Protein AF-A0A1M6SPU9-F1 (afdb_monomer)

Radius of gyration: 20.77 Å; Cα contacts (8 Å, |Δi|>4): 35; chains: 1; bounding box: 43×17×55 Å

Secondary structure (DSSP, 8-state):
--HHHHHHHHHHHHHHHHHHHHHHHHHHHHHHHHHHHHHHHHHHTT--HHHHHHHH---HHHHHH-

Foldseek 3Di:
DDPVVVVVVVVVVVVVVVVVVVVVVVVVVVLLVVLLVQLQVCVVVVHDLVVSCVVSVDDSVSSVVD

Nearest PDB structures (foldseek):
  3frw-assembly2_D  TM=5.776E-01  e=1.220E+00  Blautia obeum ATCC 29174
  7bhy-assembly1_A  TM=5.576E-01  e=2.253E+00  Bacillus subtilis subsp. subtilis str. 168
  4hri-assembly1_B  TM=6.011E-01  e=3.631E+00  Nostoc sp. PCC 7120 = FACHB-418
  3frw-assembly1_A  TM=4.616E-01  e=2.253E+00  Blautia obeum ATCC 29174
  3g1c-assembly1_A-2  TM=5.012E-01  e=5.104E+00  Lachnospira eligens ATCC 27750

Mean predicted aligned error: 8.68 Å

pLDDT: mean 83.11, std 6.6, range [60.81, 92.25]

Solvent-accessible surface area (backbone atoms only — not comparable to full-atom values): 3740 Å² total; per-residue (Å²): 136,54,76,66,58,55,51,52,52,52,52,52,53,49,53,52,48,54,51,52,51,53,52,52,51,56,50,51,54,51,50,53,53,50,31,52,54,50,39,45,54,38,50,77,70,68,49,55,61,68,60,40,23,74,73,46,74,44,52,65,66,56,64,73,72,101

Sequence (66 aa):
MTLEQELDIRYKRGLEKGRAEGVAEGRAEGADAKNRELAKAFRDNGFPIEAISQNTGLSLEEIRAL

Structure (mmCIF, N/CA/C/O backbone):
data_AF-A0A1M6SPU9-F1
#
_entry.id   AF-A0A1M6SPU9-F1
#
loop_
_atom_site.group_PDB
_atom_site.id
_atom_site.type_symbol
_atom_site.label_atom_id
_atom_site.label_alt_id
_atom_site.label_comp_id
_atom_site.label_asym_id
_atom_site.label_entity_id
_atom_site.label_seq_id
_atom_site.pdbx_PDB_ins_code
_atom_site.Cartn_x
_atom_site.Cartn_y
_atom_site.Cartn_z
_atom_site.occupancy
_atom_site.B_iso_or_equiv
_atom_site.auth_seq_id
_atom_site.auth_comp_id
_atom_site.auth_asym_id
_atom_site.auth_atom_id
_atom_site.pdbx_PDB_model_num
ATOM 1 N N . MET A 1 1 ? 29.857 1.341 -34.306 1.00 60.81 1 MET A N 1
ATOM 2 C CA . MET A 1 1 ? 28.492 0.801 -34.126 1.00 60.81 1 MET A CA 1
ATOM 3 C C . MET A 1 1 ? 27.707 1.083 -35.386 1.00 60.81 1 MET A C 1
ATOM 5 O O . MET A 1 1 ? 27.893 2.151 -35.957 1.00 60.81 1 MET A O 1
ATOM 9 N N . THR A 1 2 ? 26.895 0.134 -35.839 1.00 86.19 2 THR A N 1
ATOM 10 C CA . THR A 1 2 ? 25.998 0.321 -36.988 1.00 86.19 2 THR A CA 1
ATOM 11 C C . THR A 1 2 ? 24.650 0.887 -36.530 1.00 86.19 2 THR A C 1
ATOM 13 O O . THR A 1 2 ? 24.270 0.739 -35.368 1.00 86.19 2 THR A O 1
ATOM 16 N N . LEU A 1 3 ? 23.913 1.535 -37.439 1.00 80.12 3 LEU A N 1
ATOM 17 C CA . LEU A 1 3 ? 22.593 2.119 -37.151 1.00 80.12 3 LEU A CA 1
ATOM 18 C C . LEU A 1 3 ? 21.597 1.071 -36.612 1.00 80.12 3 LEU A C 1
ATOM 20 O O . LEU A 1 3 ? 20.790 1.355 -35.732 1.00 80.12 3 LEU A O 1
ATOM 24 N N . GLU A 1 4 ? 21.697 -0.160 -37.115 1.00 78.94 4 GLU A N 1
ATOM 25 C CA . GLU A 1 4 ? 20.888 -1.305 -36.684 1.00 78.94 4 GLU A CA 1
ATOM 26 C C . GLU A 1 4 ? 21.174 -1.703 -35.232 1.00 78.94 4 GLU A C 1
ATOM 28 O O . GLU A 1 4 ? 20.249 -1.982 -34.472 1.00 78.94 4 GLU A O 1
ATOM 33 N N . GLN A 1 5 ? 22.445 -1.663 -34.817 1.00 80.31 5 GLN A N 1
ATOM 34 C CA . GLN A 1 5 ? 22.836 -1.947 -33.435 1.00 80.31 5 GLN A CA 1
ATOM 35 C C . GLN A 1 5 ? 22.281 -0.894 -32.470 1.00 80.31 5 GLN A C 1
ATOM 37 O O . GLN A 1 5 ? 21.824 -1.236 -31.383 1.00 80.31 5 GLN A O 1
ATOM 42 N N . GLU A 1 6 ? 22.272 0.384 -32.857 1.00 80.44 6 GLU A N 1
ATOM 43 C CA . GLU A 1 6 ? 21.697 1.439 -32.015 1.00 80.44 6 GLU A CA 1
ATOM 44 C C . GLU A 1 6 ? 20.177 1.318 -31.861 1.00 80.44 6 GLU A C 1
ATOM 46 O O . GLU A 1 6 ? 19.653 1.572 -30.772 1.00 80.44 6 GLU A O 1
ATOM 51 N N . LEU A 1 7 ? 19.463 0.922 -32.918 1.00 83.19 7 LEU A N 1
ATOM 52 C CA . LEU A 1 7 ? 18.016 0.702 -32.866 1.00 83.19 7 LEU A CA 1
ATOM 53 C C . LEU A 1 7 ? 17.655 -0.485 -31.962 1.00 83.19 7 LEU A C 1
ATOM 55 O O . LEU A 1 7 ? 16.753 -0.355 -31.133 1.00 83.19 7 LEU A O 1
ATOM 59 N N . ASP A 1 8 ? 18.395 -1.593 -32.053 1.00 85.44 8 ASP A N 1
ATOM 60 C CA . ASP A 1 8 ? 18.206 -2.767 -31.190 1.00 85.44 8 ASP A CA 1
ATOM 61 C C . ASP A 1 8 ? 18.458 -2.436 -29.7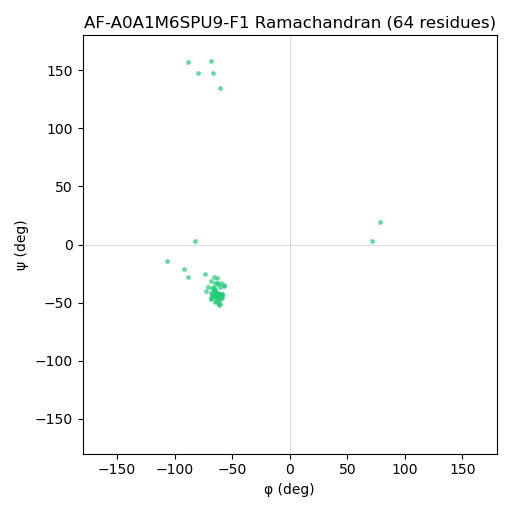08 1.00 85.44 8 ASP A C 1
ATOM 63 O O . ASP A 1 8 ? 17.662 -2.794 -28.836 1.00 85.44 8 ASP A O 1
ATOM 67 N N . ILE A 1 9 ? 19.507 -1.656 -29.414 1.00 84.62 9 ILE A N 1
ATOM 68 C CA . ILE A 1 9 ? 19.806 -1.191 -28.050 1.00 84.62 9 ILE A CA 1
ATOM 69 C C . ILE A 1 9 ? 18.678 -0.300 -27.513 1.00 84.62 9 ILE A C 1
ATOM 71 O O . ILE A 1 9 ? 18.246 -0.469 -26.371 1.00 84.62 9 ILE A O 1
ATOM 75 N N . ARG A 1 10 ? 18.178 0.651 -28.315 1.00 79.88 10 ARG A N 1
ATOM 76 C CA . ARG A 1 10 ? 17.075 1.538 -27.903 1.00 79.88 10 ARG A CA 1
ATOM 77 C C . ARG A 1 10 ? 15.788 0.757 -27.652 1.00 79.88 10 ARG A C 1
ATOM 79 O O . ARG A 1 10 ? 15.115 1.025 -26.658 1.00 79.88 10 ARG A O 1
ATOM 86 N N . TYR A 1 11 ? 15.476 -0.214 -28.508 1.00 84.94 11 TYR A N 1
ATOM 87 C CA . TYR A 1 11 ? 14.295 -1.062 -28.369 1.00 84.94 11 TYR A CA 1
ATOM 88 C C . TYR A 1 11 ? 14.354 -1.915 -27.095 1.00 84.94 11 TYR A C 1
ATOM 90 O O . TYR A 1 11 ? 13.426 -1.878 -26.284 1.00 84.94 11 TYR A O 1
ATOM 98 N N . LYS A 1 12 ? 15.481 -2.599 -26.852 1.00 82.94 12 LYS A N 1
ATOM 99 C CA . LYS A 1 12 ? 15.703 -3.383 -25.625 1.00 82.94 12 LYS A CA 1
ATOM 100 C C . LYS A 1 12 ? 15.593 -2.528 -24.367 1.00 82.94 12 LYS A C 1
ATOM 102 O O . LYS A 1 12 ? 14.894 -2.902 -23.430 1.00 82.94 12 LYS A O 1
ATOM 107 N N . ARG A 1 13 ? 16.195 -1.335 -24.381 1.00 79.88 13 ARG A N 1
ATOM 108 C CA . ARG A 1 13 ? 16.135 -0.401 -23.250 1.00 79.88 13 ARG A CA 1
ATOM 109 C C . ARG A 1 13 ? 14.716 0.112 -22.986 1.00 79.88 13 ARG A C 1
ATOM 111 O O . ARG A 1 13 ? 14.371 0.362 -21.835 1.00 79.88 13 ARG A O 1
ATOM 118 N N . GLY A 1 14 ? 13.901 0.275 -24.029 1.00 80.25 14 GLY A N 1
ATOM 119 C CA . GLY A 1 14 ? 12.483 0.624 -23.903 1.00 80.25 14 GLY A CA 1
ATOM 120 C C . GLY A 1 14 ? 11.665 -0.485 -23.238 1.00 80.25 14 GLY A C 1
ATOM 121 O O . GLY A 1 14 ? 10.911 -0.215 -22.308 1.00 80.25 14 GLY A O 1
ATOM 122 N N . LEU A 1 15 ? 11.874 -1.738 -23.654 1.00 81.25 15 LEU A N 1
ATOM 123 C CA . LEU A 1 15 ? 11.231 -2.908 -23.046 1.00 81.25 15 LEU A CA 1
ATOM 124 C C . LEU A 1 15 ? 11.634 -3.109 -21.581 1.00 81.25 15 LEU A C 1
ATOM 126 O O . LEU A 1 15 ? 10.777 -3.390 -20.745 1.00 81.25 15 LEU A O 1
ATOM 130 N N . GLU A 1 16 ? 12.919 -2.951 -21.255 1.00 79.88 16 GLU A N 1
ATOM 131 C CA . GLU A 1 16 ? 13.394 -3.049 -19.870 1.00 79.88 16 GLU A CA 1
ATOM 132 C C . GLU A 1 16 ? 12.767 -1.983 -18.972 1.00 79.88 16 GLU A C 1
ATOM 134 O O . GLU A 1 16 ? 12.324 -2.307 -17.870 1.00 79.88 16 GLU A O 1
ATOM 139 N N . LYS A 1 17 ? 12.677 -0.734 -19.450 1.00 75.44 17 LYS A N 1
ATOM 140 C CA . LYS A 1 17 ? 12.010 0.349 -18.717 1.00 75.44 17 LYS A CA 1
ATOM 141 C C . LYS A 1 17 ? 10.533 0.044 -18.484 1.00 75.44 17 LYS A C 1
ATOM 143 O O . LYS A 1 17 ? 10.118 0.013 -17.332 1.00 75.44 17 LYS A O 1
ATOM 148 N N . GLY A 1 18 ? 9.788 -0.299 -19.536 1.00 78.31 18 GLY A N 1
ATOM 149 C CA . GLY A 1 18 ? 8.361 -0.606 -19.407 1.00 78.31 18 GLY A CA 1
ATOM 150 C C . GLY A 1 18 ? 8.087 -1.798 -18.484 1.00 78.31 18 GLY A C 1
ATOM 151 O O . GLY A 1 18 ? 7.139 -1.781 -17.702 1.00 78.31 18 GLY A O 1
ATOM 152 N N . ARG A 1 19 ? 8.950 -2.824 -18.499 1.00 77.56 19 ARG A N 1
ATOM 153 C CA . ARG A 1 19 ? 8.846 -3.956 -17.568 1.00 77.56 19 ARG A CA 1
ATOM 154 C C . ARG A 1 19 ? 9.151 -3.544 -16.128 1.00 77.56 19 ARG A C 1
ATOM 156 O O . ARG A 1 19 ? 8.473 -4.010 -15.218 1.00 77.56 19 ARG A O 1
ATOM 163 N N . ALA A 1 20 ? 10.169 -2.715 -15.908 1.00 75.94 20 ALA A N 1
ATOM 164 C CA . ALA A 1 20 ? 10.517 -2.231 -14.576 1.00 75.94 20 ALA A CA 1
ATOM 165 C C . ALA A 1 20 ? 9.402 -1.356 -13.983 1.00 75.94 20 ALA A C 1
ATOM 167 O O . ALA A 1 20 ? 9.033 -1.557 -12.827 1.00 75.94 20 ALA A O 1
ATOM 168 N N . GLU A 1 21 ? 8.835 -0.453 -14.785 1.00 72.25 21 GLU A N 1
ATOM 169 C CA . GLU A 1 21 ? 7.707 0.403 -14.402 1.00 72.25 21 GLU A CA 1
ATOM 170 C C . GLU A 1 21 ? 6.469 -0.440 -14.070 1.00 72.25 21 GLU A C 1
ATOM 172 O O . GLU A 1 21 ? 5.946 -0.333 -12.964 1.00 72.25 21 GLU A O 1
ATOM 177 N N . GLY A 1 22 ? 6.080 -1.381 -14.939 1.00 76.88 22 GLY A N 1
ATOM 178 C CA . GLY A 1 22 ? 4.922 -2.247 -14.684 1.00 76.88 22 GLY A CA 1
ATOM 179 C C . GLY A 1 22 ? 5.078 -3.164 -13.461 1.00 76.88 22 GLY A C 1
ATOM 180 O O . GLY A 1 22 ? 4.112 -3.432 -12.751 1.00 76.88 22 GLY A O 1
ATOM 181 N N . VAL A 1 23 ? 6.296 -3.631 -13.161 1.00 78.50 23 VAL A N 1
ATOM 182 C CA . VAL A 1 23 ? 6.562 -4.412 -11.938 1.00 78.50 23 VAL A CA 1
ATOM 183 C C . VAL A 1 23 ? 6.490 -3.538 -10.685 1.00 78.50 23 VAL A C 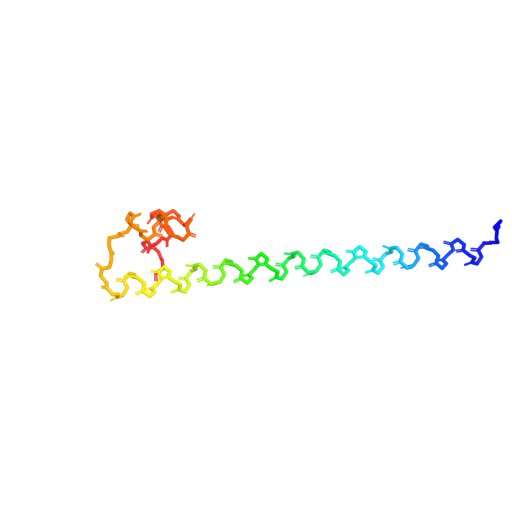1
ATOM 185 O O . VAL A 1 23 ? 6.052 -4.018 -9.639 1.00 78.50 23 VAL A O 1
ATOM 188 N N . ALA A 1 24 ? 6.942 -2.285 -10.759 1.00 73.44 24 ALA A N 1
ATOM 189 C CA . ALA A 1 24 ? 6.860 -1.352 -9.642 1.00 73.44 24 ALA A CA 1
ATOM 190 C C . ALA A 1 24 ? 5.402 -0.969 -9.348 1.00 73.44 24 ALA A C 1
ATOM 192 O O . ALA A 1 24 ? 4.981 -1.063 -8.196 1.00 73.44 24 ALA A O 1
ATOM 193 N N . GLU A 1 25 ? 4.633 -0.635 -10.386 1.00 70.75 25 GLU A N 1
ATOM 194 C CA . GLU A 1 25 ? 3.210 -0.291 -10.291 1.00 70.75 25 GLU A CA 1
ATOM 195 C C . GLU A 1 25 ? 2.392 -1.461 -9.732 1.00 70.75 25 GLU A C 1
ATOM 197 O O . GLU A 1 25 ? 1.754 -1.325 -8.691 1.00 70.75 25 GLU A O 1
ATOM 202 N N . GLY A 1 26 ? 2.534 -2.663 -10.303 1.00 75.06 26 GLY A N 1
ATOM 203 C CA . GLY A 1 26 ? 1.810 -3.841 -9.815 1.00 75.06 26 GLY A CA 1
ATOM 204 C C . GLY A 1 26 ? 2.172 -4.250 -8.379 1.00 75.06 26 GLY A C 1
ATOM 205 O O . GLY A 1 26 ? 1.340 -4.800 -7.657 1.00 75.06 26 GLY A O 1
ATOM 206 N N . ARG A 1 27 ? 3.402 -3.972 -7.920 1.00 73.81 27 ARG A N 1
ATOM 207 C CA . ARG A 1 27 ? 3.787 -4.187 -6.513 1.00 73.81 27 ARG A CA 1
ATOM 208 C C . ARG A 1 27 ? 3.166 -3.157 -5.579 1.00 73.81 27 ARG A C 1
ATOM 210 O O . ARG A 1 27 ? 2.771 -3.540 -4.4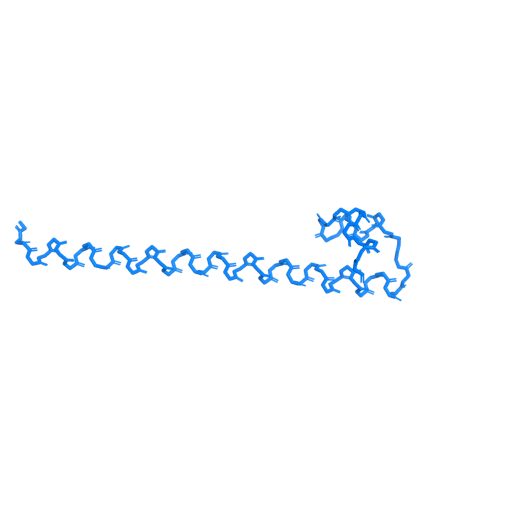80 1.00 73.81 27 ARG A O 1
ATOM 217 N N . ALA A 1 28 ? 3.108 -1.893 -5.992 1.00 69.94 28 ALA A N 1
ATOM 218 C CA . ALA A 1 28 ? 2.481 -0.831 -5.213 1.00 69.94 28 ALA A CA 1
ATOM 219 C C . ALA A 1 28 ? 0.975 -1.091 -5.066 1.00 69.94 28 ALA A C 1
ATOM 221 O O . ALA A 1 28 ? 0.478 -1.162 -3.945 1.00 69.94 28 ALA A O 1
ATOM 222 N N . GLU A 1 29 ? 0.282 -1.382 -6.171 1.00 71.88 29 GLU A N 1
ATOM 223 C CA . GLU A 1 29 ? -1.147 -1.716 -6.154 1.00 71.88 29 GLU A CA 1
ATOM 224 C C . GLU A 1 29 ? -1.448 -2.945 -5.286 1.00 71.88 29 GLU A C 1
ATOM 226 O O . GLU A 1 29 ? -2.394 -2.948 -4.497 1.00 71.88 29 GLU A O 1
ATOM 231 N N . GLY A 1 30 ? -0.617 -3.988 -5.381 1.00 76.69 30 GLY A N 1
ATOM 232 C CA . GLY A 1 30 ? -0.766 -5.187 -4.557 1.00 76.69 30 GLY A CA 1
ATOM 233 C C . GLY A 1 30 ? -0.538 -4.932 -3.063 1.00 76.69 30 GLY A C 1
ATOM 234 O O . GLY A 1 30 ? -1.226 -5.520 -2.225 1.00 76.69 30 GLY A O 1
ATOM 235 N N . ALA A 1 31 ? 0.409 -4.057 -2.713 1.00 76.44 31 ALA A N 1
ATOM 236 C CA . ALA A 1 31 ? 0.663 -3.673 -1.328 1.00 76.44 31 ALA A CA 1
ATOM 237 C C . ALA A 1 31 ? -0.510 -2.871 -0.745 1.00 76.44 31 ALA A C 1
ATOM 239 O O . ALA A 1 31 ? -0.972 -3.183 0.354 1.00 76.44 31 ALA A O 1
ATOM 240 N N . ASP A 1 32 ? -1.047 -1.916 -1.506 1.00 77.94 32 ASP A N 1
ATOM 241 C CA . ASP A 1 32 ? -2.185 -1.096 -1.086 1.00 77.94 32 ASP A CA 1
ATOM 242 C C . ASP A 1 32 ? -3.458 -1.933 -0.922 1.00 77.94 32 ASP A C 1
ATOM 244 O O . ASP A 1 32 ? -4.161 -1.811 0.087 1.00 77.94 32 ASP A O 1
ATOM 248 N N . ALA A 1 33 ? -3.733 -2.843 -1.863 1.00 80.25 33 ALA A N 1
ATOM 249 C CA . ALA A 1 33 ? -4.863 -3.764 -1.769 1.00 80.25 33 ALA A CA 1
ATOM 250 C C . ALA A 1 33 ? -4.768 -4.647 -0.514 1.00 80.25 33 ALA A C 1
ATOM 252 O O . ALA A 1 33 ? -5.731 -4.753 0.249 1.00 80.25 33 ALA A O 1
ATOM 253 N N . LYS A 1 34 ? -3.584 -5.213 -0.247 1.00 84.62 34 LYS A N 1
ATOM 254 C CA . LYS A 1 34 ? -3.344 -6.044 0.938 1.00 84.62 34 LYS A CA 1
ATOM 255 C C . LYS A 1 34 ? -3.495 -5.253 2.241 1.00 84.62 34 LYS A C 1
ATOM 257 O O . LYS A 1 34 ? -4.079 -5.766 3.195 1.00 84.62 34 LYS A O 1
ATOM 262 N N . ASN A 1 35 ? -2.995 -4.019 2.295 1.00 85.81 35 ASN A N 1
ATOM 263 C CA . ASN A 1 35 ? -3.111 -3.169 3.482 1.00 85.81 35 ASN A CA 1
ATOM 264 C C . ASN A 1 35 ? -4.571 -2.805 3.774 1.00 85.81 35 ASN A C 1
ATOM 266 O O . ASN A 1 35 ? -4.987 -2.833 4.933 1.00 85.81 35 ASN A O 1
ATOM 270 N N . ARG A 1 36 ? -5.372 -2.542 2.733 1.00 85.88 36 ARG A N 1
ATOM 271 C CA . ARG A 1 36 ? -6.815 -2.292 2.869 1.00 85.88 36 ARG A CA 1
ATOM 272 C C . ARG A 1 36 ? -7.583 -3.524 3.336 1.00 85.88 36 ARG A C 1
ATOM 274 O O . ARG A 1 36 ? -8.413 -3.403 4.234 1.00 85.88 36 ARG A O 1
ATOM 281 N N . GLU A 1 37 ? -7.300 -4.704 2.782 1.00 88.62 37 GLU A N 1
ATOM 282 C CA . GLU A 1 37 ? -7.920 -5.949 3.257 1.00 88.62 37 GLU A CA 1
ATOM 283 C C . GLU A 1 37 ? -7.565 -6.240 4.717 1.00 88.62 37 GLU A C 1
ATOM 285 O O . GLU A 1 37 ? -8.441 -6.587 5.510 1.00 88.62 37 GLU A O 1
ATOM 290 N N . LEU A 1 38 ? -6.299 -6.043 5.095 1.00 88.56 38 LEU A N 1
ATOM 291 C CA . LEU A 1 38 ? -5.843 -6.236 6.467 1.00 88.56 38 LEU A CA 1
ATOM 292 C C . LEU A 1 38 ? -6.517 -5.246 7.430 1.00 88.56 38 LEU A C 1
ATOM 294 O O . LEU A 1 38 ? -6.985 -5.650 8.494 1.00 88.56 38 LEU A O 1
ATOM 298 N N . ALA A 1 39 ? -6.623 -3.970 7.047 1.00 89.12 39 ALA A N 1
ATOM 299 C CA . ALA A 1 39 ? -7.324 -2.962 7.839 1.00 89.12 39 ALA A CA 1
ATOM 300 C C . ALA A 1 39 ? -8.805 -3.294 8.026 1.00 89.12 39 ALA A C 1
ATOM 302 O O . ALA A 1 39 ? -9.317 -3.196 9.143 1.00 89.12 39 ALA A O 1
ATOM 303 N N . LYS A 1 40 ? -9.476 -3.749 6.961 1.00 88.56 40 LYS A N 1
ATOM 304 C CA . LYS A 1 40 ? -10.870 -4.193 7.021 1.00 88.56 40 LYS A CA 1
ATOM 305 C C . LYS A 1 40 ? -11.032 -5.384 7.964 1.00 88.56 40 LYS A C 1
ATOM 307 O O . LYS A 1 40 ? -11.868 -5.339 8.860 1.00 88.56 40 LYS A O 1
ATOM 312 N N . ALA A 1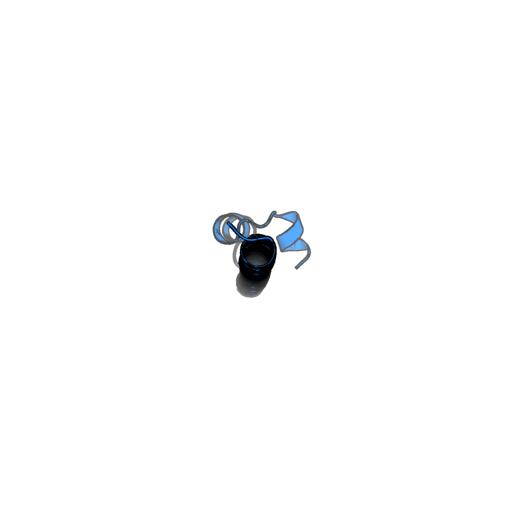 41 ? -10.181 -6.401 7.829 1.00 90.38 41 ALA A N 1
ATOM 313 C CA . ALA A 1 41 ? -10.203 -7.571 8.699 1.00 90.38 41 ALA A CA 1
ATOM 314 C C . ALA A 1 41 ? -9.972 -7.198 10.171 1.00 90.38 41 ALA A C 1
ATOM 316 O O . ALA A 1 41 ? -10.677 -7.694 11.048 1.00 90.38 41 ALA A O 1
ATOM 317 N N . PHE A 1 42 ? -9.021 -6.312 10.475 1.00 90.25 42 PHE A N 1
ATOM 318 C CA . PHE A 1 42 ? -8.798 -5.871 11.850 1.00 90.25 42 PHE A CA 1
ATOM 319 C C . PHE A 1 42 ? -9.973 -5.065 12.410 1.00 90.25 42 PHE A C 1
ATOM 321 O O . PHE A 1 42 ? -10.360 -5.285 13.558 1.00 90.25 42 PHE A O 1
ATOM 328 N N . ARG A 1 43 ? -10.573 -4.178 11.608 1.00 88.12 43 ARG A N 1
ATOM 329 C CA . ARG A 1 43 ? -11.757 -3.412 12.011 1.00 88.12 43 ARG A CA 1
ATOM 330 C C . ARG A 1 43 ? -12.929 -4.342 12.318 1.00 88.12 43 ARG A C 1
ATOM 332 O O . ARG A 1 43 ? -13.561 -4.195 13.359 1.00 88.12 43 ARG A O 1
ATOM 339 N N . ASP A 1 44 ? -13.176 -5.319 11.450 1.00 89.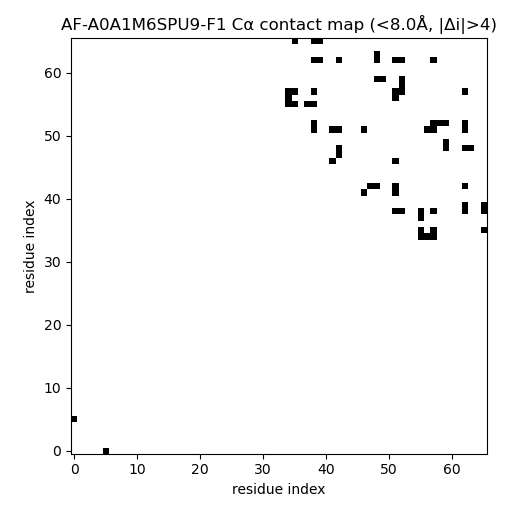06 44 ASP A N 1
ATOM 340 C CA . ASP A 1 44 ? -14.264 -6.288 11.607 1.00 89.06 44 ASP A CA 1
ATOM 341 C C . ASP A 1 44 ? -14.041 -7.202 12.833 1.00 89.06 44 ASP A C 1
ATOM 343 O O . ASP A 1 44 ? -14.997 -7.621 13.480 1.00 89.06 44 ASP A O 1
ATOM 347 N N . ASN A 1 45 ? -12.780 -7.441 13.215 1.00 90.56 45 ASN A N 1
ATOM 348 C CA . ASN A 1 45 ? -12.403 -8.138 14.452 1.00 90.56 45 ASN A CA 1
ATOM 349 C C . ASN A 1 45 ? -12.392 -7.235 15.706 1.00 90.56 45 ASN A C 1
ATOM 351 O O . ASN A 1 45 ? -12.030 -7.697 16.788 1.00 90.56 45 ASN A O 1
ATOM 355 N N . GLY A 1 46 ? -12.772 -5.957 15.591 1.00 88.69 46 GLY A N 1
ATOM 356 C CA . GLY A 1 46 ? -12.882 -5.032 16.723 1.00 88.69 46 GLY A CA 1
ATOM 357 C C . GLY A 1 46 ? -11.554 -4.459 17.226 1.00 88.69 46 GLY A C 1
ATOM 358 O O . GLY A 1 46 ? -11.491 -3.973 18.356 1.00 88.69 46 GLY A O 1
ATOM 359 N N . PHE A 1 47 ? -10.487 -4.499 16.420 1.00 90.94 47 PHE A N 1
ATOM 360 C CA . PHE A 1 47 ? -9.224 -3.860 16.793 1.00 90.94 47 PHE A CA 1
ATOM 361 C C . PHE A 1 47 ? -9.363 -2.328 16.846 1.00 90.94 4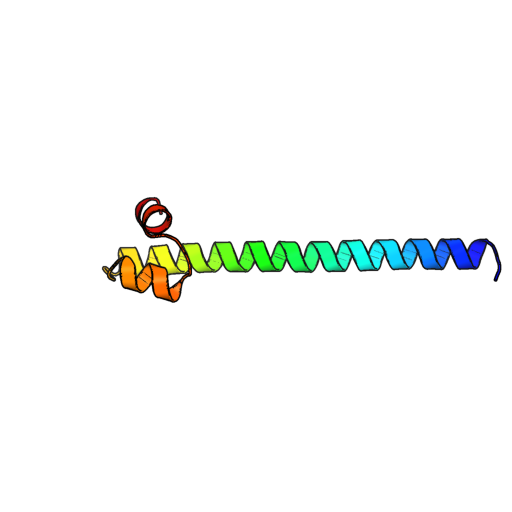7 PHE A C 1
ATOM 363 O O . PHE A 1 47 ? -10.092 -1.737 16.043 1.00 90.94 47 PHE A O 1
ATOM 370 N N . PRO A 1 48 ? -8.618 -1.651 17.741 1.00 92.19 48 PRO A N 1
ATOM 371 C CA . PRO A 1 48 ? -8.576 -0.194 17.779 1.00 92.19 48 PRO A CA 1
ATOM 372 C C . PRO A 1 48 ? -8.058 0.383 16.458 1.00 92.19 48 PRO A C 1
ATOM 374 O O . PRO A 1 48 ? -7.022 -0.046 15.953 1.00 92.19 48 PRO A O 1
ATOM 377 N N . ILE A 1 49 ? -8.726 1.416 15.943 1.00 89.38 49 ILE A N 1
ATOM 378 C CA . ILE A 1 49 ? -8.380 2.084 14.673 1.00 89.38 49 ILE A CA 1
ATOM 379 C C . ILE A 1 49 ? -6.927 2.600 14.692 1.00 89.38 49 ILE A C 1
ATOM 381 O O . ILE A 1 49 ? -6.229 2.523 13.686 1.00 89.38 49 ILE A O 1
ATOM 385 N N . GLU A 1 50 ? -6.435 3.050 15.849 1.00 92.25 50 GLU A N 1
ATOM 386 C CA . GLU A 1 50 ? -5.036 3.460 16.032 1.00 92.25 50 GLU A CA 1
ATOM 387 C C . GLU A 1 50 ? -4.053 2.304 15.817 1.00 92.25 50 GLU A C 1
ATOM 389 O O . GLU A 1 50 ? -3.053 2.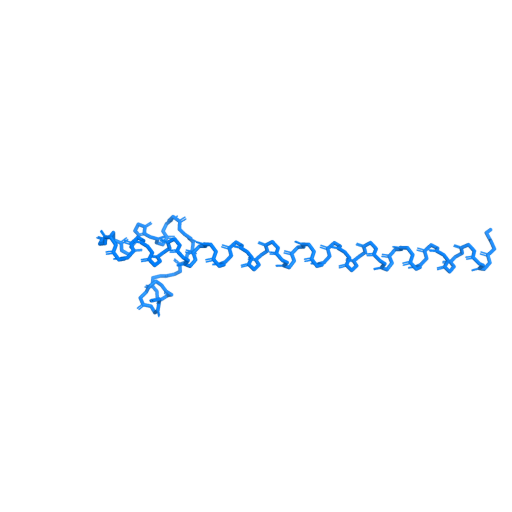465 15.121 1.00 92.25 50 GLU A O 1
ATOM 394 N N . ALA A 1 51 ? -4.355 1.116 16.349 1.00 91.50 51 ALA A N 1
ATOM 395 C CA . ALA A 1 51 ? -3.534 -0.071 16.129 1.00 91.50 51 ALA A CA 1
ATOM 396 C C . ALA A 1 51 ? -3.564 -0.492 14.652 1.00 91.50 51 ALA A C 1
ATOM 398 O O . ALA A 1 51 ? -2.532 -0.863 14.095 1.00 91.50 51 ALA A O 1
ATOM 399 N N . ILE A 1 52 ? -4.720 -0.384 13.994 1.00 91.31 52 ILE A N 1
ATOM 400 C CA . ILE A 1 52 ? -4.859 -0.679 12.563 1.00 91.31 52 ILE A CA 1
ATOM 401 C C . ILE A 1 52 ? -4.002 0.279 11.732 1.00 91.31 52 ILE A C 1
ATOM 403 O O . ILE A 1 52 ? -3.255 -0.169 10.863 1.00 91.31 52 ILE A O 1
ATOM 407 N N . SER A 1 53 ? -4.050 1.575 12.040 1.00 91.75 53 SER A N 1
ATOM 408 C CA . SER A 1 53 ? -3.250 2.611 11.377 1.00 91.75 53 SER A CA 1
ATOM 409 C C . SER A 1 53 ? -1.752 2.351 11.503 1.00 91.75 53 SER A C 1
ATOM 411 O O . SER A 1 53 ? -1.045 2.341 10.498 1.00 91.75 53 SER A O 1
ATOM 413 N N . GLN A 1 54 ? -1.277 2.011 12.704 1.00 90.25 54 GLN A N 1
ATOM 414 C CA . GLN A 1 54 ? 0.128 1.666 12.944 1.00 90.25 54 GLN A CA 1
ATOM 415 C C . GLN A 1 54 ? 0.596 0.422 12.170 1.00 90.25 54 GLN A C 1
ATOM 417 O O . GLN A 1 54 ? 1.746 0.363 11.748 1.00 90.25 54 GLN A O 1
ATOM 422 N N . ASN A 1 55 ? -0.276 -0.573 11.970 1.00 87.06 55 ASN A N 1
ATOM 423 C CA . ASN A 1 55 ? 0.092 -1.828 11.300 1.00 87.06 55 ASN A CA 1
ATOM 424 C C . ASN A 1 55 ? -0.067 -1.786 9.772 1.00 87.06 55 ASN A C 1
ATOM 426 O O . ASN A 1 55 ? 0.621 -2.522 9.070 1.00 87.06 55 ASN A O 1
ATOM 430 N N . THR A 1 56 ? -0.983 -0.967 9.254 1.00 85.62 56 THR A N 1
ATOM 431 C CA . THR A 1 56 ? -1.321 -0.921 7.817 1.00 85.62 56 THR A CA 1
ATOM 432 C C . THR A 1 56 ? -0.779 0.316 7.110 1.00 85.62 56 THR A C 1
ATOM 434 O O . THR A 1 56 ? -0.767 0.354 5.884 1.00 85.62 56 THR A O 1
ATOM 437 N N . GLY A 1 57 ? -0.331 1.326 7.864 1.00 86.12 57 GLY A N 1
ATOM 438 C CA . GLY A 1 57 ? 0.126 2.608 7.326 1.00 86.12 57 GLY A CA 1
ATOM 439 C C . GLY A 1 57 ? -1.001 3.491 6.781 1.00 86.12 57 GLY A C 1
ATOM 440 O O . GLY A 1 57 ? -0.721 4.567 6.261 1.00 86.12 57 GLY A O 1
ATOM 441 N N . LEU A 1 58 ? -2.259 3.058 6.902 1.00 87.19 58 LEU A N 1
ATOM 442 C CA . LEU A 1 58 ? -3.435 3.820 6.490 1.00 87.19 58 LEU A CA 1
ATOM 443 C C . LEU A 1 58 ? -3.785 4.875 7.540 1.00 87.19 58 LEU A C 1
ATOM 445 O O . LEU A 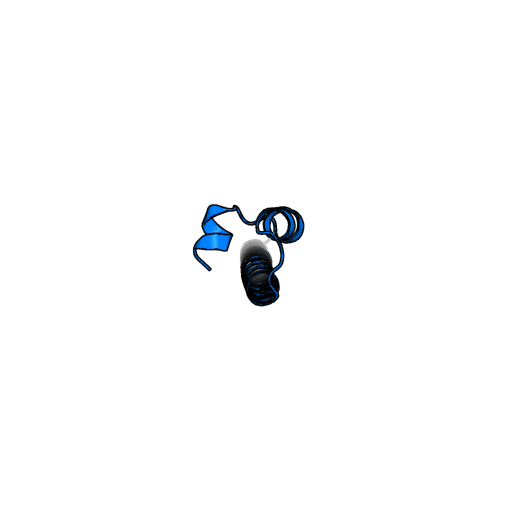1 58 ? -3.614 4.665 8.747 1.00 87.19 58 LEU A O 1
ATOM 449 N N . SER A 1 59 ? -4.316 6.008 7.094 1.00 88.94 59 SER A N 1
ATOM 450 C CA . SER A 1 59 ? -4.820 7.045 7.991 1.00 88.94 59 SER A CA 1
ATOM 451 C C . SER A 1 59 ? -6.082 6.591 8.732 1.00 88.94 59 SER A C 1
ATOM 453 O O . SER A 1 59 ? -6.826 5.711 8.293 1.00 88.94 59 SER A O 1
ATOM 455 N N . LEU A 1 60 ? -6.361 7.222 9.875 1.00 89.81 60 LEU A N 1
ATOM 456 C CA . LEU A 1 60 ? -7.574 6.935 10.648 1.00 89.81 60 LEU A CA 1
ATOM 457 C C . LEU A 1 60 ? -8.854 7.199 9.838 1.00 89.81 60 LEU A C 1
ATOM 459 O O . LEU A 1 60 ? -9.846 6.504 10.045 1.00 89.81 60 LEU A O 1
ATOM 463 N N . GLU A 1 61 ? -8.847 8.192 8.943 1.00 88.19 61 GLU A N 1
ATOM 464 C CA . GLU A 1 61 ? -9.980 8.478 8.055 1.00 88.19 61 GLU A CA 1
ATOM 465 C C . GLU A 1 61 ? -10.180 7.364 7.030 1.00 88.19 61 GLU A C 1
ATOM 467 O O . GLU A 1 61 ? -11.300 6.879 6.882 1.00 88.19 61 GLU A O 1
ATOM 472 N N . GLU A 1 62 ? -9.104 6.893 6.393 1.00 85.25 62 GLU A N 1
ATOM 473 C CA . GLU A 1 62 ? -9.172 5.762 5.463 1.00 85.25 62 GLU A CA 1
ATOM 474 C C . GLU A 1 62 ? -9.719 4.510 6.147 1.00 85.25 62 GLU A C 1
ATOM 476 O O . GLU A 1 62 ? -10.593 3.848 5.600 1.00 85.25 62 GLU A O 1
ATOM 481 N N . ILE A 1 63 ? -9.287 4.214 7.375 1.00 87.88 63 ILE A N 1
ATOM 482 C CA . ILE A 1 63 ? -9.762 3.034 8.115 1.00 87.88 63 ILE A CA 1
ATOM 483 C C . ILE A 1 63 ? -11.236 3.162 8.524 1.00 87.88 63 ILE A C 1
ATOM 485 O O . ILE A 1 63 ? -11.940 2.156 8.590 1.00 87.88 63 ILE A O 1
ATOM 489 N N . ARG A 1 64 ? -11.725 4.381 8.793 1.00 85.50 64 ARG A N 1
ATOM 490 C CA . ARG A 1 64 ? -13.155 4.635 9.053 1.00 85.50 64 ARG A CA 1
ATOM 491 C C . ARG A 1 64 ? -14.013 4.558 7.788 1.00 85.50 64 ARG A C 1
ATOM 493 O O . ARG A 1 64 ? -15.215 4.345 7.917 1.00 85.50 64 ARG A O 1
ATOM 500 N N . ALA A 1 65 ? -13.417 4.793 6.619 1.00 84.50 65 ALA A N 1
ATOM 501 C CA . ALA A 1 65 ? -14.090 4.792 5.322 1.00 84.50 65 ALA A CA 1
ATOM 502 C C . ALA A 1 65 ? -14.078 3.424 4.610 1.00 84.50 65 ALA A C 1
ATOM 504 O O . ALA A 1 65 ? -14.915 3.204 3.731 1.00 84.50 65 ALA A O 1
ATOM 505 N N . LEU A 1 66 ? -13.148 2.524 4.968 1.00 80.94 66 LEU A N 1
ATOM 506 C CA . LEU A 1 66 ? -13.255 1.073 4.711 1.00 80.94 66 LEU A CA 1
ATOM 507 C C . LEU A 1 66 ? -14.5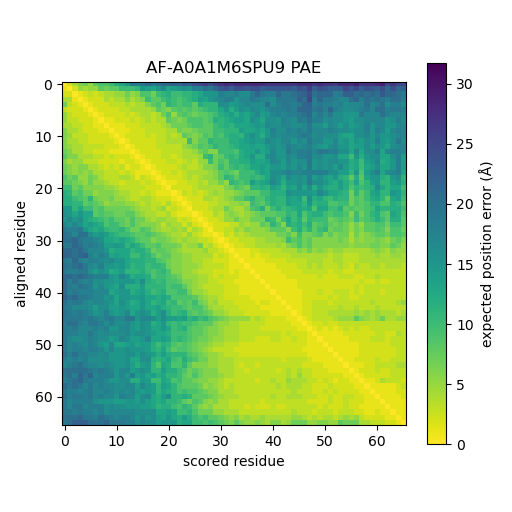08 0.511 5.386 1.00 80.94 66 LEU A C 1
ATOM 509 O O . LEU A 1 66 ? -14.974 -0.603 5.043 1.00 80.94 66 LEU A O 1
#

Organism: NCBI:txid28122